Protein AF-A0AAD8VPV6-F1 (afdb_monomer_lite)

Foldseek 3Di:
DVVVVVVVVPVVVVVVVPPDPPPPDQDWAAQQVLLVVVDPDPVSSVVSLVLCVVLVHDNDRPDTDGSVVSVVSVVVVVVVVVVVVVVVVVVVVVVVVVVVVVVVVVVVPDDPDVVVVVVVVVVVVVVVVVVVVVVVVVVVVPPDDPDDD

Organism: Lolium multiflorum (NCBI:txid4521)

pLDDT: mean 73.71, std 13.38, range [44.44, 92.0]

Structure (mmCIF, N/CA/C/O backbone):
data_AF-A0AAD8VPV6-F1
#
_entry.id   AF-A0AAD8VPV6-F1
#
loop_
_atom_site.group_PDB
_atom_site.id
_atom_site.type_symbol
_atom_site.label_atom_id
_atom_site.label_alt_id
_atom_site.label_comp_id
_atom_site.label_asym_id
_atom_site.label_entity_id
_atom_site.label_seq_id
_atom_site.pdbx_PDB_ins_code
_atom_site.Cartn_x
_atom_site.Cartn_y
_atom_site.Cartn_z
_atom_site.occupancy
_atom_site.B_iso_or_equiv
_atom_site.auth_seq_id
_atom_site.auth_comp_id
_atom_site.auth_asym_id
_atom_site.auth_atom_id
_atom_site.pdbx_PDB_model_num
ATOM 1 N N . MET A 1 1 ? 2.611 -22.838 16.190 1.00 48.53 1 MET A N 1
ATOM 2 C CA . MET A 1 1 ? 3.593 -21.845 16.6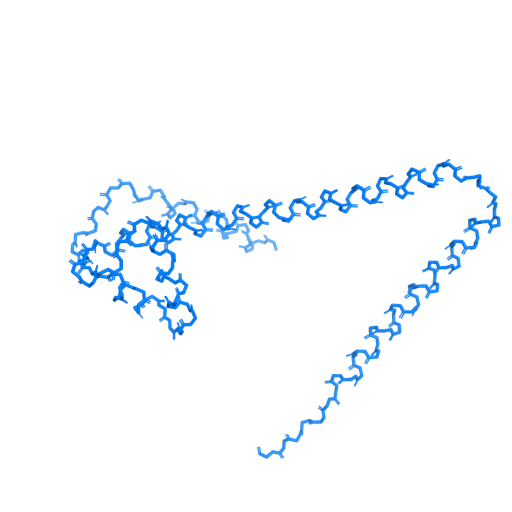92 1.00 48.53 1 MET A CA 1
ATOM 3 C C . MET A 1 1 ? 5.044 -22.096 16.260 1.00 48.53 1 MET A C 1
ATOM 5 O O . MET A 1 1 ? 5.828 -21.165 16.320 1.00 48.53 1 MET A O 1
ATOM 9 N N . LYS A 1 2 ? 5.424 -23.288 15.767 1.00 51.31 2 LYS A N 1
ATOM 10 C CA . LYS A 1 2 ? 6.791 -23.556 15.267 1.00 51.31 2 LYS A CA 1
ATOM 11 C C . LYS A 1 2 ? 7.099 -22.917 13.900 1.00 51.31 2 LYS A C 1
ATOM 13 O O . LYS A 1 2 ? 8.203 -22.444 13.696 1.00 51.31 2 LYS A O 1
ATOM 18 N N . ILE A 1 3 ? 6.110 -22.829 13.006 1.00 63.03 3 ILE A N 1
ATOM 19 C CA . ILE A 1 3 ? 6.278 -22.250 11.655 1.00 63.03 3 ILE A CA 1
ATOM 20 C C . ILE A 1 3 ? 6.520 -20.731 11.708 1.00 63.03 3 ILE A C 1
ATOM 22 O O . ILE A 1 3 ? 7.324 -20.214 10.944 1.00 63.03 3 ILE A O 1
ATOM 26 N N . ILE A 1 4 ? 5.888 -20.031 12.657 1.00 73.44 4 ILE A N 1
ATOM 27 C CA . ILE A 1 4 ? 6.056 -18.579 12.853 1.00 73.44 4 ILE A CA 1
ATOM 28 C C . ILE A 1 4 ? 7.470 -18.264 13.361 1.00 73.44 4 ILE A C 1
ATOM 30 O O . ILE A 1 4 ? 8.111 -17.344 12.867 1.00 73.44 4 ILE A O 1
ATOM 34 N N . LEU A 1 5 ? 7.984 -19.075 14.294 1.00 68.12 5 LEU A N 1
ATOM 35 C CA . LEU A 1 5 ? 9.360 -18.959 14.782 1.00 68.12 5 LEU A CA 1
ATOM 36 C C . LEU A 1 5 ? 10.382 -19.234 13.679 1.00 68.12 5 LEU A C 1
ATOM 38 O O . LEU A 1 5 ? 11.376 -18.527 13.604 1.00 68.12 5 LEU A O 1
ATOM 42 N N . ILE A 1 6 ? 10.121 -20.210 12.802 1.00 66.62 6 ILE A N 1
ATOM 43 C CA . ILE A 1 6 ? 10.991 -20.489 11.655 1.00 66.62 6 ILE A CA 1
ATOM 44 C C . ILE A 1 6 ? 10.987 -19.294 10.697 1.00 66.62 6 ILE A C 1
ATOM 46 O O . ILE A 1 6 ? 12.064 -18.814 10.373 1.00 66.62 6 ILE A O 1
ATOM 50 N N . LEU A 1 7 ? 9.819 -18.750 10.323 1.00 61.84 7 LEU A N 1
ATOM 51 C CA . LEU A 1 7 ? 9.730 -17.577 9.436 1.00 61.84 7 LEU A CA 1
ATOM 52 C C . LEU A 1 7 ? 10.507 -16.365 9.977 1.00 61.84 7 LEU A C 1
ATOM 54 O O . LEU A 1 7 ? 11.230 -15.718 9.225 1.00 61.84 7 LEU A O 1
ATOM 58 N N . LEU A 1 8 ? 10.389 -16.090 11.280 1.00 68.06 8 LEU A N 1
ATOM 59 C CA . LEU A 1 8 ? 11.098 -14.991 11.945 1.00 68.06 8 LEU A CA 1
ATOM 60 C C . LEU A 1 8 ? 12.611 -15.229 12.057 1.00 68.06 8 LEU A C 1
ATOM 62 O O . LEU A 1 8 ? 13.364 -14.264 12.135 1.00 68.06 8 LEU A O 1
ATOM 66 N N . LEU A 1 9 ? 13.064 -16.487 12.047 1.00 61.69 9 LEU A N 1
ATOM 67 C CA . LEU A 1 9 ? 14.484 -16.834 12.144 1.00 61.69 9 LEU A CA 1
ATOM 68 C C . LEU A 1 9 ? 15.214 -16.748 10.793 1.00 61.69 9 LEU A C 1
ATOM 70 O O . LEU A 1 9 ? 16.407 -16.460 10.773 1.00 61.69 9 LEU A O 1
ATOM 74 N N . VAL A 1 10 ? 14.525 -16.995 9.667 1.00 58.06 10 VAL A N 1
ATOM 75 C CA . VAL A 1 10 ? 15.145 -16.958 8.322 1.00 58.06 10 VAL A CA 1
ATOM 76 C C . VAL A 1 10 ? 15.076 -15.587 7.647 1.00 58.06 10 VAL A C 1
ATOM 78 O O . VAL A 1 10 ? 15.884 -15.320 6.762 1.00 58.06 10 VAL A O 1
ATOM 81 N N . LEU A 1 11 ? 14.153 -14.708 8.054 1.00 54.50 11 LEU A N 1
ATOM 82 C CA . LEU A 1 11 ? 13.997 -13.370 7.462 1.00 54.50 11 LEU A CA 1
ATOM 83 C C . LEU A 1 11 ? 15.212 -12.436 7.679 1.00 54.50 11 LEU A C 1
ATOM 85 O O . LEU A 1 11 ? 15.648 -11.809 6.718 1.00 54.50 11 LEU A O 1
ATOM 89 N N . PRO A 1 12 ? 15.803 -12.340 8.888 1.00 54.94 12 PRO A N 1
ATOM 90 C CA . PRO A 1 12 ? 16.919 -11.428 9.151 1.00 54.94 12 PRO A CA 1
ATOM 91 C C . PRO A 1 12 ? 18.224 -11.728 8.384 1.00 54.94 12 PRO A C 1
ATOM 93 O O . PRO A 1 12 ? 18.836 -10.777 7.893 1.00 54.94 12 PRO A O 1
ATOM 96 N N . PRO A 1 13 ? 18.685 -12.991 8.228 1.00 52.94 13 PRO A N 1
ATOM 97 C CA . PRO A 1 13 ? 19.918 -13.270 7.487 1.00 52.94 13 PRO A CA 1
ATOM 98 C C . PRO A 1 13 ? 19.802 -13.025 5.973 1.00 52.94 13 PRO A C 1
ATOM 100 O O . PRO A 1 13 ? 20.826 -12.816 5.328 1.00 52.94 13 PRO A O 1
ATOM 103 N N . LEU A 1 14 ? 18.590 -12.963 5.404 1.00 51.41 14 LEU A N 1
ATOM 104 C CA . LEU A 1 14 ? 18.377 -12.497 4.025 1.00 51.41 14 LEU A CA 1
ATOM 105 C C . LEU A 1 14 ? 18.613 -10.982 3.874 1.00 51.41 14 LEU A C 1
ATOM 107 O O . LEU A 1 14 ? 18.995 -10.529 2.798 1.00 51.41 14 LEU A O 1
ATOM 111 N N . CYS A 1 15 ? 18.447 -10.199 4.943 1.00 47.69 15 CYS A N 1
ATOM 112 C CA . CYS A 1 15 ? 18.585 -8.739 4.907 1.00 47.69 15 CYS A CA 1
ATOM 113 C C . CYS A 1 15 ? 20.036 -8.243 5.054 1.00 47.69 15 CYS A C 1
ATOM 115 O O . CYS A 1 15 ? 20.333 -7.111 4.683 1.00 47.69 15 CYS A O 1
ATOM 117 N N . MET A 1 16 ? 20.959 -9.067 5.564 1.00 44.44 16 MET A N 1
ATOM 118 C CA . MET A 1 16 ? 22.333 -8.634 5.885 1.00 44.44 16 MET A CA 1
ATOM 119 C C . MET A 1 16 ? 23.344 -8.794 4.734 1.00 44.44 16 MET A C 1
ATOM 121 O O . MET A 1 16 ? 24.493 -8.385 4.874 1.00 44.44 16 MET A O 1
ATOM 125 N N . ALA A 1 17 ? 22.936 -9.333 3.579 1.00 45.09 17 ALA A N 1
ATOM 126 C CA . ALA A 1 17 ? 23.773 -9.426 2.372 1.00 45.09 17 ALA A CA 1
ATOM 127 C C . ALA A 1 17 ? 23.575 -8.249 1.388 1.00 45.09 17 ALA A C 1
ATOM 129 O O . ALA A 1 17 ? 24.080 -8.277 0.267 1.00 45.09 17 ALA A O 1
ATOM 130 N N . ALA A 1 18 ? 22.825 -7.217 1.786 1.00 48.50 18 ALA A N 1
ATOM 131 C CA . ALA A 1 18 ? 22.385 -6.131 0.909 1.00 48.50 18 ALA A CA 1
ATOM 132 C C . ALA A 1 18 ? 23.260 -4.866 0.969 1.00 48.50 18 ALA A C 1
ATOM 134 O O . ALA A 1 18 ? 22.847 -3.824 0.471 1.00 48.50 18 ALA A O 1
ATOM 135 N N . THR A 1 19 ? 24.450 -4.908 1.574 1.00 47.88 19 THR A N 1
ATOM 136 C CA . THR A 1 19 ? 25.259 -3.687 1.724 1.00 47.88 19 THR A CA 1
ATOM 137 C C . THR A 1 19 ? 26.230 -3.412 0.584 1.00 47.88 19 THR A C 1
ATOM 139 O O . THR A 1 19 ? 26.712 -2.291 0.531 1.00 47.88 19 THR A O 1
ATOM 142 N N . HIS A 1 20 ? 26.502 -4.329 -0.358 1.00 47.72 20 HIS A N 1
ATOM 143 C CA . HIS A 1 20 ? 27.430 -4.005 -1.462 1.00 47.72 20 HIS A CA 1
ATOM 144 C C . HIS A 1 20 ? 27.342 -4.850 -2.749 1.00 47.72 20 HIS A C 1
ATOM 146 O O . HIS A 1 20 ? 28.253 -4.783 -3.576 1.00 47.72 20 HIS A O 1
ATOM 152 N N . LEU A 1 21 ? 26.264 -5.606 -2.995 1.00 46.28 21 LEU A N 1
ATOM 153 C CA . LEU A 1 21 ? 26.030 -6.128 -4.347 1.00 46.28 21 LEU A CA 1
ATOM 154 C C . LEU A 1 21 ? 25.365 -5.042 -5.197 1.00 46.28 21 LEU A C 1
ATOM 156 O O . LEU A 1 21 ? 24.146 -5.007 -5.346 1.00 46.28 21 LEU A O 1
ATOM 160 N N . GLN A 1 22 ? 26.186 -4.182 -5.808 1.00 48.34 22 GLN A N 1
ATOM 161 C CA . GLN A 1 22 ? 25.813 -3.595 -7.094 1.00 48.34 22 GLN A CA 1
ATOM 162 C C . GLN A 1 22 ? 25.528 -4.775 -8.024 1.00 48.34 22 GLN A C 1
ATOM 164 O O . GLN A 1 22 ? 26.445 -5.452 -8.493 1.00 48.34 22 GLN A O 1
ATOM 169 N N . CYS A 1 23 ? 24.249 -5.102 -8.196 1.00 57.84 23 CYS A N 1
ATOM 170 C CA . CYS A 1 23 ? 23.826 -6.160 -9.093 1.00 57.84 23 CYS A CA 1
ATOM 171 C C . CYS A 1 23 ? 24.255 -5.737 -10.502 1.00 57.84 23 CYS A C 1
ATOM 173 O O . CYS A 1 23 ? 23.670 -4.851 -11.122 1.00 57.84 23 CYS A O 1
ATOM 175 N N . ARG A 1 24 ? 25.361 -6.306 -10.984 1.00 60.78 24 ARG A N 1
ATOM 176 C CA . ARG A 1 24 ? 25.938 -5.942 -12.276 1.00 60.78 24 ARG A CA 1
ATOM 177 C C . ARG A 1 24 ? 24.942 -6.345 -13.365 1.00 60.78 24 ARG A C 1
ATOM 179 O O . ARG A 1 24 ? 24.635 -7.525 -13.497 1.00 60.78 24 ARG A O 1
ATOM 186 N N . GLY A 1 25 ? 24.433 -5.369 -14.117 1.00 71.06 25 GLY A N 1
ATOM 187 C CA . GLY A 1 25 ? 23.436 -5.596 -15.169 1.00 71.06 25 GLY A CA 1
ATOM 188 C C . GLY A 1 25 ? 21.983 -5.314 -14.774 1.00 71.06 25 GLY A C 1
ATOM 189 O O . GLY A 1 25 ? 21.080 -5.780 -15.466 1.00 71.06 25 GLY A O 1
ATOM 190 N N . VAL A 1 26 ? 21.730 -4.563 -13.696 1.00 77.62 26 VAL A N 1
ATOM 191 C CA . VAL A 1 26 ? 20.373 -4.073 -13.407 1.00 77.62 26 VAL A CA 1
ATOM 192 C C . VAL A 1 26 ? 19.907 -3.144 -14.536 1.00 77.62 26 VAL A C 1
ATOM 194 O O . VAL A 1 26 ? 20.606 -2.186 -14.880 1.00 77.62 26 VAL A O 1
ATOM 197 N N . PRO A 1 27 ? 18.737 -3.414 -15.140 1.00 85.81 27 PRO A N 1
ATOM 198 C CA . PRO A 1 27 ? 18.216 -2.572 -16.200 1.00 85.81 27 PRO A CA 1
ATOM 199 C C . PRO A 1 27 ? 17.800 -1.209 -15.642 1.00 85.81 27 PRO A C 1
ATOM 201 O O . PRO A 1 27 ? 17.186 -1.115 -14.576 1.00 85.81 27 PRO A O 1
ATOM 204 N N . HIS A 1 28 ? 18.109 -0.163 -16.406 1.00 89.44 28 HIS A N 1
ATOM 205 C CA . HIS A 1 28 ? 17.522 1.154 -16.207 1.00 89.44 28 HIS A CA 1
ATOM 206 C C . HIS A 1 28 ? 16.141 1.143 -16.849 1.00 89.44 28 HIS A C 1
ATOM 208 O O . HIS A 1 28 ? 15.998 0.861 -18.042 1.00 89.44 28 HIS A O 1
ATOM 214 N N . ILE A 1 29 ? 15.119 1.396 -16.046 1.00 91.44 29 ILE A N 1
ATOM 215 C CA . ILE A 1 29 ? 13.725 1.354 -16.479 1.00 91.44 29 ILE A CA 1
ATOM 216 C C . ILE A 1 29 ? 13.024 2.617 -16.007 1.00 91.44 29 ILE A C 1
ATOM 218 O O . ILE A 1 29 ? 13.413 3.216 -15.013 1.00 91.44 29 ILE A O 1
ATOM 222 N N . ASN A 1 30 ? 11.988 3.034 -16.728 1.00 92.00 30 ASN A N 1
ATOM 223 C CA . ASN A 1 30 ? 11.136 4.113 -16.250 1.00 92.00 30 ASN A CA 1
ATOM 224 C C . ASN A 1 30 ? 10.104 3.590 -15.243 1.00 92.00 30 ASN A C 1
ATOM 226 O O . ASN A 1 30 ? 9.759 2.401 -15.208 1.00 92.00 30 ASN A O 1
ATOM 230 N N . THR A 1 31 ? 9.555 4.523 -14.475 1.00 89.81 31 THR A N 1
ATOM 231 C CA . THR A 1 31 ? 8.569 4.280 -13.419 1.00 89.81 31 THR A CA 1
ATOM 232 C C . THR A 1 31 ? 7.337 3.530 -13.935 1.00 89.81 31 THR A C 1
ATOM 234 O O . THR A 1 31 ? 6.828 2.619 -13.282 1.00 89.81 31 THR A O 1
ATOM 237 N N . MET A 1 32 ? 6.870 3.856 -15.145 1.00 90.12 32 MET A N 1
ATOM 238 C CA . MET A 1 32 ? 5.700 3.209 -15.746 1.00 90.12 32 MET A CA 1
ATOM 239 C C . MET A 1 32 ? 5.946 1.727 -16.043 1.00 90.12 32 MET A C 1
ATOM 241 O O . MET A 1 32 ? 5.072 0.900 -15.780 1.00 90.12 32 MET A O 1
ATOM 245 N N . ASN A 1 33 ? 7.120 1.386 -16.571 1.00 89.75 33 ASN A N 1
ATOM 246 C CA . ASN A 1 33 ? 7.508 0.014 -16.881 1.00 89.75 33 ASN A CA 1
ATOM 247 C C . ASN A 1 33 ? 7.778 -0.785 -15.606 1.00 89.75 33 ASN A C 1
ATOM 249 O O . ASN A 1 33 ? 7.341 -1.931 -15.518 1.00 89.75 33 ASN A O 1
ATOM 253 N N . ALA A 1 34 ? 8.415 -0.171 -14.605 1.00 88.62 34 ALA A N 1
ATOM 254 C CA . ALA A 1 34 ? 8.611 -0.778 -13.291 1.00 88.62 34 ALA A CA 1
ATOM 255 C C . ALA A 1 34 ? 7.264 -1.165 -12.658 1.00 88.62 34 ALA A C 1
ATOM 257 O O . ALA A 1 34 ? 7.034 -2.334 -12.345 1.00 88.62 34 ALA A O 1
ATOM 258 N N . CYS A 1 35 ? 6.328 -0.214 -12.570 1.00 89.19 35 CYS A N 1
ATOM 259 C CA . CYS A 1 35 ? 5.002 -0.466 -12.010 1.00 89.19 35 CYS A CA 1
ATOM 260 C C . CYS A 1 35 ? 4.185 -1.453 -12.849 1.00 89.19 35 CYS A C 1
ATOM 262 O O . CYS A 1 35 ? 3.500 -2.306 -12.296 1.00 89.19 35 CYS A O 1
ATOM 264 N N . ARG A 1 36 ? 4.261 -1.398 -14.184 1.00 90.81 36 ARG A N 1
ATOM 265 C CA . ARG A 1 36 ? 3.551 -2.357 -15.045 1.00 90.81 36 ARG A CA 1
ATOM 266 C C . ARG A 1 36 ? 4.104 -3.777 -14.905 1.00 90.81 36 ARG A C 1
ATOM 268 O O . ARG A 1 36 ? 3.330 -4.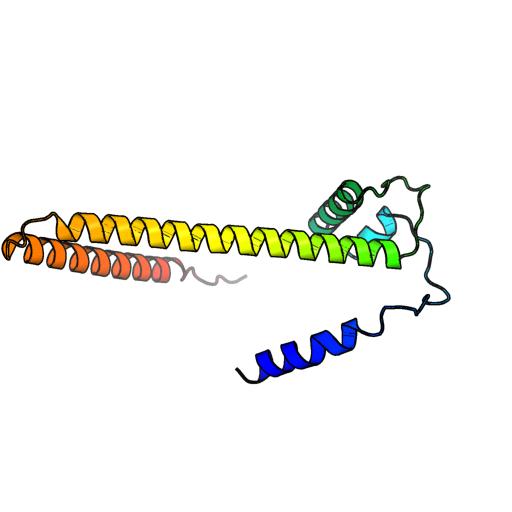724 -14.963 1.00 90.81 36 ARG A O 1
ATOM 275 N N . SER A 1 37 ? 5.415 -3.929 -14.723 1.00 87.06 37 SER A N 1
ATOM 276 C CA . SER A 1 37 ? 6.042 -5.238 -14.521 1.00 87.06 37 SER A CA 1
ATOM 277 C C . SER A 1 37 ? 5.763 -5.809 -13.131 1.00 87.06 37 SER A C 1
ATOM 279 O O . SER A 1 37 ? 5.678 -7.026 -12.987 1.00 87.06 37 SER A O 1
ATOM 281 N N . ALA A 1 38 ? 5.651 -4.955 -12.111 1.00 83.50 38 ALA A N 1
ATOM 282 C CA . ALA A 1 38 ? 5.412 -5.378 -10.734 1.00 83.50 38 ALA A CA 1
ATOM 283 C C . ALA A 1 38 ? 3.923 -5.621 -10.431 1.00 83.50 38 ALA A C 1
ATOM 285 O O . ALA A 1 38 ? 3.586 -6.444 -9.580 1.00 83.50 38 ALA A O 1
ATOM 286 N N . CYS A 1 39 ? 3.021 -4.908 -11.107 1.00 88.44 39 CYS A N 1
ATOM 287 C CA . CYS A 1 39 ? 1.600 -4.901 -10.785 1.00 88.44 39 CYS A CA 1
ATOM 288 C C . CYS A 1 39 ? 0.770 -5.613 -11.859 1.00 88.44 39 CYS A C 1
ATOM 290 O O . CYS A 1 39 ? 0.695 -5.171 -13.001 1.00 88.44 39 CYS A O 1
ATOM 292 N N . GLY A 1 40 ? 0.065 -6.677 -11.467 1.00 83.19 40 GLY A N 1
ATOM 293 C CA . GLY A 1 40 ? -0.848 -7.406 -12.359 1.00 83.19 40 GLY A CA 1
ATOM 294 C C . GLY A 1 40 ? -2.251 -6.798 -12.482 1.00 83.19 40 GLY A C 1
ATOM 295 O O . GLY A 1 40 ? -3.036 -7.231 -13.320 1.00 83.19 40 GLY A O 1
ATOM 296 N N . THR A 1 41 ? -2.598 -5.811 -11.651 1.00 88.88 41 THR A N 1
ATOM 297 C CA . THR A 1 41 ? -3.930 -5.189 -11.632 1.00 88.88 41 THR A CA 1
ATOM 298 C C . THR A 1 41 ? -3.833 -3.677 -11.786 1.00 88.88 41 THR A C 1
ATOM 300 O O . THR A 1 41 ? -2.866 -3.055 -11.344 1.00 88.88 41 THR A O 1
ATOM 303 N N . LYS A 1 42 ? -4.868 -3.064 -12.379 1.00 89.38 42 LYS A N 1
ATOM 304 C CA . LYS A 1 42 ? -4.937 -1.605 -12.551 1.00 89.38 42 LYS A CA 1
ATOM 305 C C . LYS A 1 42 ? -4.845 -0.862 -11.216 1.00 89.38 42 LYS A C 1
ATOM 307 O O . LYS A 1 42 ? -4.142 0.134 -11.124 1.00 89.38 42 LYS A O 1
ATOM 312 N N . PHE A 1 43 ? -5.511 -1.379 -10.185 1.00 89.50 43 PHE A N 1
ATOM 313 C CA . PHE A 1 43 ? -5.470 -0.788 -8.850 1.00 89.50 43 PHE A CA 1
ATOM 314 C C . PHE A 1 43 ? -4.044 -0.747 -8.282 1.00 89.50 43 PHE A C 1
ATOM 316 O O . PHE A 1 43 ? -3.587 0.307 -7.852 1.00 89.50 43 PHE A O 1
ATOM 323 N N . MET A 1 44 ? -3.316 -1.868 -8.339 1.00 86.06 44 MET A N 1
ATOM 324 C CA . MET A 1 44 ? -1.938 -1.926 -7.842 1.00 86.06 44 MET A CA 1
ATOM 325 C C . MET A 1 44 ? -0.992 -1.069 -8.684 1.00 86.06 44 MET A C 1
ATOM 327 O O . MET A 1 44 ? -0.073 -0.467 -8.142 1.00 86.06 44 MET A O 1
ATOM 331 N N . TYR A 1 45 ? -1.240 -0.965 -9.992 1.00 90.56 45 TYR A N 1
ATOM 332 C CA . TYR A 1 45 ? -0.485 -0.074 -10.867 1.00 90.56 45 TYR A CA 1
ATOM 333 C C . TYR A 1 45 ? -0.659 1.398 -10.470 1.00 90.56 45 TYR A C 1
ATOM 335 O O . TYR A 1 45 ? 0.332 2.101 -10.290 1.00 90.56 45 TYR A O 1
ATOM 343 N N . ASP A 1 46 ? -1.902 1.855 -10.290 1.00 91.69 46 ASP A N 1
ATOM 344 C CA . ASP A 1 46 ? -2.189 3.239 -9.899 1.00 91.69 46 ASP A CA 1
ATOM 345 C C . ASP A 1 46 ? -1.611 3.540 -8.501 1.00 91.69 46 ASP A C 1
ATOM 347 O O . ASP A 1 46 ? -1.023 4.603 -8.282 1.00 91.69 46 ASP A O 1
ATOM 351 N N . LEU A 1 47 ? -1.694 2.573 -7.576 1.00 88.50 47 LEU A N 1
ATOM 352 C CA . LEU A 1 47 ? -1.061 2.658 -6.260 1.00 88.50 47 LEU A CA 1
ATOM 353 C C . LEU A 1 47 ? 0.464 2.767 -6.373 1.00 88.50 47 LEU A C 1
ATOM 355 O O . LEU A 1 47 ? 1.050 3.627 -5.726 1.00 88.50 47 LEU A O 1
ATOM 359 N N . CYS A 1 48 ? 1.096 1.954 -7.223 1.00 89.62 48 CYS A N 1
ATOM 360 C CA . CYS A 1 48 ? 2.535 2.000 -7.471 1.00 89.62 48 CYS A CA 1
ATOM 361 C C . CYS A 1 48 ? 2.970 3.357 -8.034 1.00 89.62 48 CYS A C 1
ATOM 363 O O . CYS A 1 48 ? 3.924 3.947 -7.543 1.00 89.62 48 CYS A O 1
ATOM 365 N N . ILE A 1 49 ? 2.254 3.912 -9.013 1.00 91.12 49 ILE A N 1
ATOM 366 C CA . ILE A 1 49 ? 2.586 5.233 -9.568 1.00 91.12 49 ILE A CA 1
ATOM 367 C C . ILE A 1 49 ? 2.478 6.329 -8.502 1.00 91.12 49 ILE A C 1
ATOM 369 O O . ILE A 1 49 ? 3.341 7.206 -8.424 1.00 91.12 49 ILE A O 1
ATOM 373 N N . ASN A 1 50 ? 1.438 6.280 -7.669 1.00 90.19 50 ASN A N 1
ATOM 374 C CA . ASN A 1 50 ? 1.268 7.237 -6.580 1.00 90.19 50 ASN A CA 1
ATOM 375 C C . ASN A 1 50 ? 2.365 7.094 -5.526 1.00 90.19 50 ASN A C 1
ATOM 377 O O . ASN A 1 50 ? 2.948 8.098 -5.131 1.00 90.19 50 ASN A O 1
ATOM 381 N N . ALA A 1 51 ? 2.693 5.859 -5.152 1.00 85.88 51 ALA A N 1
ATOM 382 C CA . ALA A 1 51 ? 3.822 5.524 -4.301 1.00 85.88 51 ALA A CA 1
ATOM 383 C C . ALA A 1 51 ? 5.120 6.159 -4.824 1.00 85.88 51 ALA A C 1
ATOM 385 O O . ALA A 1 51 ? 5.743 6.964 -4.135 1.00 85.88 51 ALA A O 1
ATOM 386 N N . MET A 1 52 ? 5.488 5.908 -6.081 1.00 87.75 52 MET A N 1
ATOM 387 C CA . MET A 1 52 ? 6.721 6.455 -6.659 1.00 87.75 52 MET A CA 1
ATOM 388 C C . MET A 1 52 ? 6.743 7.991 -6.653 1.00 87.75 52 MET A C 1
ATOM 390 O O . MET A 1 52 ? 7.751 8.587 -6.273 1.00 87.75 52 MET A O 1
ATOM 394 N N . ARG A 1 53 ? 5.613 8.638 -6.969 1.00 89.19 53 ARG A N 1
ATOM 395 C CA . ARG A 1 53 ? 5.483 10.102 -6.913 1.00 89.19 53 ARG A CA 1
ATOM 396 C C . ARG A 1 53 ? 5.653 10.643 -5.490 1.00 89.19 53 ARG A C 1
ATOM 398 O O . ARG A 1 53 ? 6.382 11.611 -5.292 1.00 89.19 53 ARG A O 1
ATOM 405 N N . SER A 1 54 ? 5.013 10.023 -4.500 1.00 86.00 54 SER A N 1
ATOM 406 C CA . SER A 1 54 ? 5.157 10.393 -3.085 1.00 86.00 54 SER A CA 1
ATOM 407 C C . SER A 1 54 ? 6.582 10.194 -2.571 1.00 86.00 54 SER A C 1
ATOM 409 O O . SER A 1 54 ? 7.016 10.895 -1.664 1.00 86.00 54 SER A O 1
ATOM 411 N N . GLY A 1 55 ? 7.318 9.257 -3.167 1.00 83.06 55 GLY A N 1
ATOM 412 C CA . GLY A 1 55 ? 8.728 9.013 -2.896 1.00 83.06 55 GLY A CA 1
ATOM 413 C C . GLY A 1 55 ? 9.700 9.942 -3.628 1.00 83.06 55 GLY A C 1
ATOM 414 O O . GLY A 1 55 ? 10.905 9.745 -3.511 1.00 83.06 55 GLY A O 1
ATOM 415 N N . GLY A 1 56 ? 9.204 10.931 -4.379 1.00 84.75 56 GLY A N 1
ATOM 416 C CA . GLY A 1 56 ? 10.030 11.918 -5.076 1.00 84.75 56 GLY A CA 1
ATOM 417 C C . GLY A 1 56 ? 10.568 11.473 -6.437 1.00 84.75 56 GLY A C 1
ATOM 418 O O . GLY A 1 56 ? 11.390 12.184 -7.007 1.00 84.75 56 GLY A O 1
ATOM 419 N N . ILE A 1 57 ? 10.110 10.340 -6.978 1.00 85.56 57 ILE A N 1
ATOM 420 C CA . ILE A 1 57 ? 10.476 9.919 -8.333 1.00 85.56 57 ILE A CA 1
ATOM 421 C C . ILE A 1 57 ? 9.544 10.572 -9.354 1.00 85.56 57 ILE A C 1
ATOM 423 O O . ILE A 1 57 ? 8.316 10.492 -9.244 1.00 85.56 57 ILE A O 1
ATOM 427 N N . ASP A 1 58 ? 10.136 11.174 -10.387 1.00 84.44 58 ASP A N 1
ATOM 428 C CA . ASP A 1 58 ? 9.390 11.702 -11.524 1.00 84.44 58 ASP A CA 1
ATOM 429 C C . ASP A 1 58 ? 8.780 10.537 -12.338 1.00 84.44 58 ASP A C 1
ATOM 431 O O . ASP A 1 58 ? 9.501 9.654 -12.815 1.00 84.44 58 ASP A O 1
ATOM 435 N N . PRO A 1 59 ? 7.447 10.480 -12.518 1.00 80.38 59 PRO A N 1
ATOM 436 C CA . PRO A 1 59 ? 6.813 9.466 -13.355 1.00 80.38 59 PRO A CA 1
ATOM 437 C C . PRO A 1 59 ? 7.016 9.699 -14.863 1.00 80.38 59 PRO A C 1
ATOM 439 O O . PRO A 1 59 ? 6.479 8.930 -15.664 1.00 80.38 59 PRO A O 1
ATOM 442 N N . SER A 1 60 ? 7.746 10.743 -15.270 1.00 84.56 60 SER A N 1
ATOM 443 C CA . SER A 1 60 ? 8.041 11.029 -16.672 1.00 84.56 60 SER A CA 1
ATOM 444 C C . SER A 1 60 ? 8.739 9.855 -17.367 1.00 84.56 60 SER A C 1
ATOM 446 O O . SER A 1 60 ? 9.676 9.271 -16.827 1.00 84.56 60 SER A O 1
ATOM 448 N N . PRO A 1 61 ? 8.363 9.532 -18.617 1.00 80.50 61 PRO A N 1
ATOM 449 C CA . PRO A 1 61 ? 8.941 8.406 -19.354 1.00 80.50 61 PRO A CA 1
ATOM 450 C C . PRO A 1 61 ? 10.422 8.603 -19.717 1.00 80.50 61 PRO A C 1
ATOM 452 O O . PRO A 1 61 ? 11.087 7.632 -20.071 1.00 80.50 61 PRO A O 1
ATOM 455 N N . LEU A 1 62 ? 10.912 9.847 -19.644 1.00 85.94 62 LEU A N 1
ATOM 456 C CA . LEU A 1 62 ? 12.311 10.236 -19.855 1.00 85.94 62 LEU A CA 1
ATOM 457 C C . LEU A 1 62 ? 13.184 10.000 -18.618 1.00 85.94 62 LEU A C 1
ATOM 459 O O . LEU A 1 62 ? 14.405 9.954 -18.739 1.00 85.94 62 LEU A O 1
ATOM 463 N N . HIS A 1 63 ? 12.571 9.873 -17.441 1.00 85.44 63 HIS A N 1
ATOM 464 C CA . HIS A 1 63 ? 13.276 9.607 -16.203 1.00 85.44 63 HIS A CA 1
ATOM 465 C C . HIS A 1 63 ? 13.372 8.092 -16.008 1.00 85.44 63 HIS A C 1
ATOM 467 O O . HIS A 1 63 ? 12.365 7.380 -15.950 1.00 85.44 63 HIS A O 1
ATOM 473 N N . THR A 1 64 ? 14.603 7.596 -15.969 1.00 89.12 64 THR A N 1
ATOM 474 C CA . THR A 1 64 ? 14.905 6.179 -15.780 1.00 89.12 64 THR A CA 1
ATOM 475 C C . THR A 1 64 ? 15.868 6.028 -14.628 1.00 89.12 64 THR A C 1
ATOM 477 O O . THR A 1 64 ? 16.903 6.688 -14.615 1.00 89.12 64 THR A O 1
ATOM 480 N N . GLU A 1 65 ? 15.562 5.102 -13.736 1.00 86.25 65 GLU A N 1
ATOM 481 C CA . GLU A 1 65 ? 16.421 4.733 -12.617 1.00 86.25 65 GLU A CA 1
ATOM 482 C C . GLU A 1 65 ? 16.715 3.231 -12.681 1.00 86.25 65 GLU A C 1
ATOM 484 O O . GLU A 1 65 ? 16.059 2.470 -13.407 1.00 86.25 65 GLU A O 1
ATOM 489 N N . GLU A 1 66 ? 17.713 2.778 -11.927 1.00 87.88 66 GLU A N 1
ATOM 490 C CA . GLU A 1 66 ? 17.939 1.345 -11.755 1.00 87.88 66 GLU A CA 1
ATOM 491 C C . GLU A 1 66 ? 16.707 0.687 -11.115 1.00 87.88 66 GLU A C 1
ATOM 493 O O . GLU A 1 66 ? 16.128 1.205 -10.157 1.00 87.88 66 GLU A O 1
ATOM 498 N N . ALA A 1 67 ? 16.318 -0.500 -11.596 1.00 83.75 67 ALA A N 1
ATOM 499 C CA . ALA A 1 67 ? 15.180 -1.248 -11.043 1.00 83.75 67 ALA A CA 1
ATOM 500 C C . ALA A 1 67 ? 15.252 -1.436 -9.506 1.00 83.75 67 ALA A C 1
ATOM 502 O O . ALA A 1 67 ? 14.227 -1.503 -8.825 1.00 83.75 67 ALA A O 1
ATOM 503 N N . THR A 1 68 ? 16.465 -1.489 -8.955 1.00 80.81 68 THR A N 1
ATOM 504 C CA . THR A 1 68 ? 16.766 -1.563 -7.517 1.00 80.81 68 THR A CA 1
ATOM 505 C C . THR A 1 68 ? 16.300 -0.333 -6.738 1.00 80.81 68 THR A C 1
ATOM 507 O O . THR A 1 68 ? 15.792 -0.492 -5.630 1.00 80.81 68 THR A O 1
ATOM 510 N N . VAL A 1 69 ? 16.398 0.874 -7.306 1.00 85.31 69 VAL A N 1
ATOM 511 C CA . VAL A 1 69 ? 15.942 2.124 -6.670 1.00 85.31 69 VAL A CA 1
ATOM 512 C C . VAL A 1 69 ? 14.439 2.066 -6.410 1.00 85.31 69 VAL A C 1
ATOM 514 O O . VAL A 1 69 ? 13.986 2.329 -5.295 1.00 85.31 69 VAL A O 1
ATOM 517 N N . TYR A 1 70 ? 13.668 1.623 -7.405 1.00 83.31 70 TYR A N 1
ATOM 518 C CA . TYR A 1 70 ? 12.223 1.436 -7.268 1.00 83.31 70 TYR A CA 1
ATOM 519 C C . TYR A 1 70 ? 11.870 0.403 -6.188 1.00 83.31 70 TYR A C 1
ATOM 521 O O . TYR A 1 70 ? 10.933 0.611 -5.417 1.00 83.31 70 TYR A O 1
ATOM 529 N N . ALA A 1 71 ? 12.628 -0.694 -6.095 1.00 81.19 71 ALA A N 1
ATOM 530 C CA . ALA A 1 71 ? 12.410 -1.724 -5.080 1.00 81.19 71 ALA A CA 1
ATOM 531 C C . ALA A 1 71 ? 12.692 -1.212 -3.657 1.00 81.19 71 ALA A C 1
ATOM 533 O O . ALA A 1 71 ? 11.899 -1.459 -2.747 1.00 81.19 71 ALA A O 1
ATOM 534 N N . ILE A 1 72 ? 13.784 -0.463 -3.469 1.00 81.31 72 ILE A N 1
ATOM 535 C CA . ILE A 1 72 ? 14.129 0.161 -2.182 1.00 81.31 72 ILE A CA 1
ATOM 536 C C . ILE A 1 72 ? 13.041 1.153 -1.770 1.00 81.31 72 ILE A C 1
ATOM 538 O O . ILE A 1 72 ? 12.587 1.143 -0.626 1.00 81.31 72 ILE A O 1
ATOM 542 N N . LEU A 1 73 ? 12.577 1.979 -2.708 1.00 85.00 73 LEU A N 1
ATOM 543 C CA . LEU A 1 73 ? 11.539 2.961 -2.428 1.00 85.00 73 LEU A CA 1
ATOM 544 C C . LEU A 1 73 ? 10.217 2.294 -2.024 1.00 85.00 73 LEU A C 1
ATOM 546 O O . LEU A 1 73 ? 9.607 2.686 -1.028 1.00 85.00 73 LEU A O 1
ATOM 550 N N . ALA A 1 74 ? 9.806 1.247 -2.743 1.00 79.62 74 ALA A N 1
ATOM 551 C CA . ALA A 1 74 ? 8.615 0.473 -2.409 1.00 79.62 74 ALA A CA 1
ATOM 552 C C . ALA A 1 74 ? 8.721 -0.190 -1.022 1.00 79.62 74 ALA A C 1
ATOM 554 O O . ALA A 1 74 ? 7.754 -0.184 -0.256 1.00 79.62 74 ALA A O 1
ATOM 555 N N . ALA A 1 75 ? 9.897 -0.720 -0.667 1.00 79.00 75 ALA A N 1
ATOM 556 C CA . ALA A 1 75 ? 10.144 -1.291 0.655 1.00 79.00 75 ALA A CA 1
ATOM 557 C C . ALA A 1 75 ? 10.020 -0.234 1.764 1.00 79.00 75 ALA A C 1
ATOM 559 O O . ALA A 1 75 ? 9.326 -0.464 2.756 1.00 79.00 75 ALA A O 1
ATOM 560 N N . ASN A 1 76 ? 10.608 0.949 1.563 1.00 79.31 76 ASN A N 1
ATOM 561 C CA . ASN A 1 76 ? 10.513 2.055 2.515 1.00 79.31 76 ASN A CA 1
ATOM 562 C C . ASN A 1 76 ? 9.057 2.481 2.738 1.00 79.31 76 ASN A C 1
ATOM 564 O O . ASN A 1 76 ? 8.621 2.619 3.880 1.00 79.31 76 ASN A O 1
ATOM 568 N N . GLN A 1 77 ? 8.267 2.610 1.674 1.00 80.06 77 GLN A N 1
ATOM 569 C CA . GLN A 1 77 ? 6.856 2.979 1.807 1.00 80.06 77 GLN A CA 1
ATOM 570 C C . GLN A 1 77 ? 6.006 1.899 2.465 1.00 80.06 77 GLN A C 1
ATOM 572 O O . GLN A 1 77 ? 5.130 2.209 3.268 1.00 80.06 77 GLN A O 1
ATOM 577 N N . THR A 1 78 ? 6.300 0.631 2.184 1.00 80.50 78 THR A N 1
ATOM 578 C CA . THR A 1 78 ? 5.636 -0.484 2.865 1.00 80.50 78 THR A CA 1
ATOM 579 C C . THR A 1 78 ? 5.950 -0.461 4.360 1.00 80.50 78 THR A C 1
ATOM 581 O O . THR A 1 78 ? 5.058 -0.667 5.178 1.00 80.50 78 THR A O 1
ATOM 584 N N . SER A 1 79 ? 7.197 -0.156 4.734 1.00 75.25 79 SER A N 1
ATOM 585 C CA . SER A 1 79 ? 7.586 -0.041 6.141 1.00 75.25 79 SER A CA 1
ATOM 586 C C . SER A 1 79 ? 6.899 1.130 6.848 1.00 75.25 79 SER A C 1
ATOM 588 O O . SER A 1 79 ? 6.404 0.946 7.956 1.00 75.25 79 SER A O 1
ATOM 590 N N . ALA A 1 80 ? 6.782 2.289 6.192 1.00 76.50 80 ALA A N 1
ATOM 591 C CA . ALA A 1 80 ? 6.052 3.436 6.728 1.00 76.50 80 ALA A CA 1
ATOM 592 C C . ALA A 1 80 ? 4.569 3.095 6.943 1.00 76.50 80 ALA A C 1
ATOM 594 O O . ALA A 1 80 ? 4.060 3.234 8.048 1.00 76.50 80 ALA A O 1
ATOM 595 N N . SER A 1 81 ? 3.914 2.514 5.933 1.00 76.38 81 SER A N 1
ATOM 596 C CA . SER A 1 81 ? 2.510 2.101 6.038 1.00 76.38 81 SER A CA 1
ATOM 597 C C . SER A 1 81 ? 2.277 1.045 7.127 1.00 76.38 81 SER A C 1
ATOM 599 O O . SER A 1 81 ? 1.236 1.046 7.788 1.00 76.38 81 SER A O 1
ATOM 601 N N . TYR A 1 82 ? 3.242 0.149 7.345 1.00 73.38 82 TYR A N 1
ATOM 602 C CA . TYR A 1 82 ? 3.182 -0.819 8.435 1.00 73.38 82 TYR A CA 1
ATOM 603 C C . TYR A 1 82 ? 3.268 -0.143 9.810 1.00 73.38 82 TYR A C 1
ATOM 605 O O . TYR A 1 82 ? 2.495 -0.491 10.702 1.00 73.38 82 TYR A O 1
ATOM 613 N N . LEU A 1 83 ? 4.162 0.836 9.979 1.00 78.75 83 LEU A N 1
ATOM 614 C CA . LEU A 1 83 ? 4.265 1.613 11.217 1.00 78.75 83 LEU A CA 1
ATOM 615 C C . LEU A 1 83 ? 2.984 2.409 11.490 1.00 78.75 83 LEU A C 1
ATOM 617 O O . LEU A 1 83 ? 2.470 2.335 12.604 1.00 78.75 83 LEU A O 1
ATOM 621 N N . ASP A 1 84 ? 2.412 3.052 10.470 1.00 79.75 84 ASP A N 1
ATOM 622 C CA . ASP A 1 84 ? 1.132 3.764 10.585 1.00 79.75 84 ASP A CA 1
ATOM 623 C C . ASP A 1 84 ? 0.000 2.817 11.022 1.00 79.75 84 ASP A C 1
ATOM 625 O O . ASP A 1 84 ? -0.852 3.162 11.840 1.00 79.75 84 ASP A O 1
ATOM 629 N N . THR A 1 85 ? 0.006 1.581 10.513 1.00 78.62 85 THR A N 1
ATOM 630 C CA . THR A 1 85 ? -0.979 0.558 10.894 1.00 78.62 85 THR A CA 1
ATOM 631 C C . THR A 1 85 ? -0.806 0.120 12.348 1.00 78.62 85 THR A C 1
ATOM 633 O O . THR A 1 85 ? -1.796 -0.086 13.049 1.00 78.62 85 THR A O 1
ATOM 636 N N . LEU A 1 86 ? 0.437 -0.022 12.818 1.00 77.00 86 LEU A N 1
ATOM 637 C CA . LEU A 1 86 ? 0.711 -0.349 14.217 1.00 77.00 86 LEU A CA 1
ATOM 638 C C . LEU A 1 86 ? 0.271 0.772 15.159 1.00 77.00 86 LEU A C 1
ATOM 640 O O . LEU A 1 86 ? -0.291 0.485 16.214 1.00 77.00 86 LEU A O 1
ATOM 644 N N . GLU A 1 87 ? 0.497 2.030 14.783 1.00 82.12 87 GLU A N 1
ATOM 645 C CA . GLU A 1 87 ? 0.037 3.178 15.564 1.00 82.12 87 GLU A CA 1
ATOM 646 C C . GLU A 1 87 ? -1.492 3.226 15.628 1.00 82.12 87 GLU A C 1
ATOM 648 O O . GLU A 1 87 ? -2.057 3.354 16.715 1.00 82.12 87 GLU A O 1
ATOM 653 N N . ALA A 1 88 ? -2.167 3.038 14.491 1.00 80.31 88 ALA A N 1
ATOM 654 C CA . ALA A 1 88 ? -3.623 2.979 14.442 1.00 80.31 88 ALA A CA 1
ATOM 655 C C . ALA A 1 88 ? -4.178 1.848 15.324 1.00 80.31 88 ALA A C 1
ATOM 657 O O . ALA A 1 88 ? -5.091 2.080 16.115 1.00 80.31 88 ALA A O 1
ATOM 658 N N . ALA A 1 89 ? -3.588 0.652 15.258 1.00 74.62 89 ALA A N 1
ATOM 659 C CA . ALA A 1 89 ? -3.987 -0.474 16.100 1.00 74.62 89 ALA A CA 1
ATOM 660 C C . ALA A 1 89 ? -3.756 -0.189 17.596 1.00 74.62 89 ALA A C 1
ATOM 662 O O . ALA A 1 89 ? -4.629 -0.446 18.425 1.00 74.62 89 ALA A O 1
ATOM 663 N N . GLY A 1 90 ? -2.612 0.401 17.953 1.00 77.50 90 GLY A N 1
ATOM 664 C CA . GLY A 1 90 ? -2.327 0.805 19.331 1.00 77.50 90 GLY A CA 1
ATOM 665 C C . GLY A 1 90 ? -3.293 1.879 19.843 1.00 77.50 90 GLY A C 1
ATOM 666 O O . GLY A 1 90 ? -3.707 1.841 21.003 1.00 77.50 90 GLY A O 1
ATOM 667 N N . ALA A 1 91 ? -3.709 2.809 18.982 1.00 73.06 91 ALA A N 1
ATOM 668 C CA . ALA A 1 91 ? -4.709 3.818 19.313 1.00 73.06 91 ALA A CA 1
ATOM 669 C C . ALA A 1 91 ? -6.094 3.196 19.568 1.00 73.06 91 ALA A C 1
ATOM 671 O O . ALA A 1 91 ? -6.789 3.612 20.497 1.00 73.06 91 ALA A O 1
ATOM 672 N N . GLU A 1 92 ? -6.482 2.171 18.804 1.00 74.62 92 GLU A N 1
ATOM 673 C CA . GLU A 1 92 ? -7.716 1.412 19.044 1.00 74.62 92 GLU A CA 1
ATOM 674 C C . GLU A 1 92 ? -7.683 0.683 20.396 1.00 74.62 92 GLU A C 1
ATOM 676 O O . GLU A 1 92 ? -8.662 0.716 21.149 1.00 74.62 92 GLU A O 1
ATOM 681 N N . GLU A 1 93 ? -6.550 0.069 20.748 1.00 69.19 93 GLU A N 1
ATOM 682 C CA . GLU A 1 93 ? -6.360 -0.604 22.038 1.00 69.19 93 GLU A CA 1
ATOM 683 C C . GLU A 1 93 ? -6.371 0.384 23.214 1.00 69.19 93 GLU A C 1
ATOM 685 O O . GLU A 1 93 ? -7.017 0.132 24.237 1.00 69.19 93 GLU A O 1
ATOM 690 N N . ALA A 1 94 ? -5.716 1.538 23.064 1.00 67.00 94 ALA A N 1
ATOM 691 C CA . ALA A 1 94 ? -5.712 2.600 24.066 1.00 67.00 94 ALA A CA 1
ATOM 692 C C . ALA A 1 94 ? -7.113 3.202 24.268 1.00 67.00 94 ALA A C 1
ATOM 694 O O . ALA A 1 94 ? -7.544 3.396 25.406 1.00 67.00 94 ALA A O 1
ATOM 695 N N . ALA A 1 95 ? -7.862 3.430 23.185 1.00 67.06 95 ALA A N 1
ATOM 696 C CA . ALA A 1 95 ? -9.250 3.876 23.259 1.00 67.06 95 ALA A CA 1
ATOM 697 C C . ALA A 1 95 ? -10.139 2.828 23.950 1.00 67.06 95 ALA A C 1
ATOM 699 O O . ALA A 1 95 ? -10.957 3.168 24.808 1.00 67.06 95 ALA A O 1
ATOM 700 N N . ALA A 1 96 ? -9.946 1.539 23.653 1.00 68.62 96 ALA A N 1
ATOM 701 C CA . ALA A 1 96 ? -10.663 0.460 24.326 1.00 68.62 96 ALA A CA 1
ATOM 702 C C . ALA A 1 96 ? -10.357 0.415 25.836 1.00 68.62 96 ALA A C 1
ATOM 704 O O . ALA A 1 96 ? -11.280 0.278 26.643 1.00 68.62 96 ALA A O 1
ATOM 705 N N . LEU A 1 97 ? -9.097 0.594 26.241 1.00 70.50 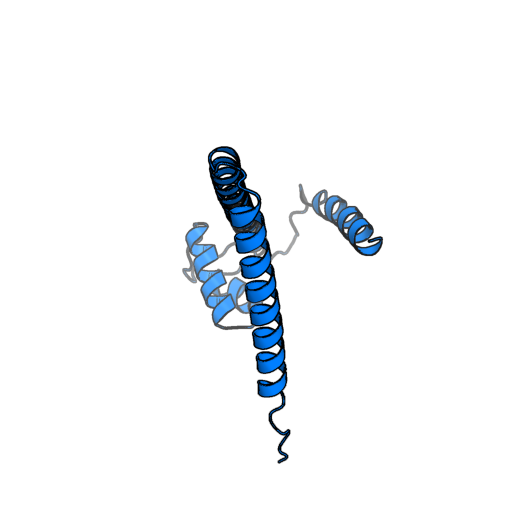97 LEU A N 1
ATOM 706 C CA . LEU A 1 97 ? -8.699 0.668 27.652 1.00 70.50 97 LEU A CA 1
ATOM 707 C C . LEU A 1 97 ? -9.287 1.893 28.359 1.00 70.50 97 LEU A C 1
ATOM 709 O O . LEU A 1 97 ? -9.808 1.749 29.463 1.00 70.50 97 LEU A O 1
ATOM 713 N N . ALA A 1 98 ? -9.296 3.059 27.711 1.00 67.56 98 ALA A N 1
ATOM 714 C CA . ALA A 1 98 ? -9.914 4.266 28.256 1.00 67.56 98 ALA A CA 1
ATOM 715 C C . ALA A 1 98 ? -11.420 4.067 28.510 1.00 67.56 98 ALA A C 1
ATOM 717 O O . ALA A 1 98 ? -11.912 4.380 29.594 1.00 67.56 98 ALA A O 1
ATOM 718 N N . THR A 1 99 ? -12.148 3.439 27.575 1.00 68.81 99 THR A N 1
ATOM 719 C CA . THR A 1 99 ? -13.574 3.114 27.792 1.00 68.81 99 THR A CA 1
ATOM 720 C C . THR A 1 99 ? -13.787 2.094 28.916 1.00 68.81 99 THR A C 1
ATOM 722 O O . THR A 1 99 ? -14.780 2.165 29.645 1.00 68.81 99 THR A O 1
ATOM 725 N N . ALA A 1 100 ? -12.858 1.150 29.096 1.00 67.62 100 ALA A N 1
ATOM 726 C CA . ALA A 1 100 ? -12.911 0.181 30.185 1.00 67.62 100 ALA A CA 1
ATOM 727 C C . ALA A 1 100 ? -12.617 0.832 31.546 1.00 67.62 100 ALA A C 1
ATOM 729 O O . ALA A 1 100 ? -13.262 0.493 32.542 1.00 67.62 100 ALA A O 1
ATOM 730 N N . GLU A 1 101 ? -11.681 1.780 31.595 1.00 72.06 101 GLU A N 1
ATOM 731 C CA . GLU A 1 101 ? -11.362 2.549 32.795 1.00 72.06 101 GLU A CA 1
ATOM 732 C C . GLU A 1 101 ? -12.522 3.463 33.198 1.00 72.06 101 GLU A C 1
ATOM 734 O O . GLU A 1 101 ? -12.907 3.485 34.369 1.00 72.06 101 GLU A O 1
ATOM 739 N N . GLU A 1 102 ? -13.163 4.122 32.233 1.00 69.25 102 GLU A N 1
ATOM 740 C CA . GLU A 1 102 ? -14.353 4.938 32.471 1.00 69.25 102 GLU A CA 1
ATOM 741 C C . GLU A 1 102 ? -15.531 4.090 32.983 1.00 69.25 102 GLU A C 1
ATOM 743 O O . GLU A 1 102 ? -16.177 4.438 33.976 1.00 69.25 102 GLU A O 1
ATOM 748 N N . ALA A 1 103 ? -15.751 2.903 32.408 1.00 65.06 103 ALA A N 1
ATOM 749 C CA . ALA A 1 103 ? -16.747 1.957 32.910 1.00 65.06 103 ALA A CA 1
ATOM 750 C C . ALA A 1 103 ? -16.428 1.457 34.336 1.00 65.06 103 ALA A C 1
ATOM 752 O O . ALA A 1 103 ? -17.336 1.265 35.150 1.00 65.06 103 ALA A O 1
ATOM 753 N N . ASN A 1 104 ? -15.147 1.262 34.665 1.00 73.19 104 ASN A N 1
ATOM 754 C CA . ASN A 1 104 ? -14.702 0.873 36.006 1.00 73.19 104 ASN A CA 1
ATOM 755 C C . ASN A 1 104 ? -14.857 2.021 37.021 1.00 73.19 104 ASN A C 1
ATOM 757 O O . ASN A 1 104 ? -15.217 1.783 38.175 1.00 73.19 104 ASN A O 1
ATOM 761 N N . SER A 1 105 ? -14.627 3.262 36.589 1.00 73.62 105 SER A N 1
ATOM 762 C CA . SER A 1 105 ? -14.881 4.481 37.362 1.00 73.62 105 SER A CA 1
ATOM 763 C C . SER A 1 105 ? -16.367 4.607 37.718 1.00 73.62 105 SER A C 1
ATOM 765 O O . SER A 1 105 ? -16.713 4.721 38.897 1.00 73.62 105 SER A O 1
ATOM 767 N N . MET A 1 106 ? -17.261 4.447 36.733 1.00 66.38 106 MET A N 1
ATOM 768 C CA . MET A 1 1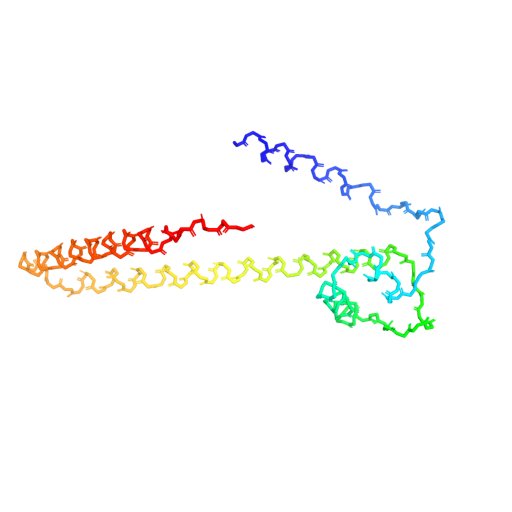06 ? -18.714 4.451 36.955 1.00 66.38 106 MET A CA 1
ATOM 769 C C . MET A 1 106 ? -19.176 3.310 37.877 1.00 66.38 106 MET A C 1
ATOM 771 O O . MET A 1 106 ? -20.092 3.482 38.678 1.00 66.38 106 MET A O 1
ATOM 775 N N . ALA A 1 107 ? -18.534 2.141 37.814 1.00 61.91 107 ALA A N 1
ATOM 776 C CA . ALA A 1 107 ? -18.863 1.014 38.688 1.00 61.91 107 ALA A CA 1
ATOM 777 C C . ALA A 1 107 ? -18.464 1.235 40.162 1.00 61.91 107 ALA A C 1
ATOM 779 O O . ALA A 1 107 ? -19.071 0.633 41.050 1.00 61.91 107 ALA A O 1
ATOM 780 N N . ARG A 1 108 ? -17.464 2.083 40.448 1.00 68.00 108 ARG A N 1
ATOM 781 C CA . ARG A 1 108 ? -17.065 2.415 41.829 1.00 68.00 108 ARG A CA 1
ATOM 782 C C . ARG A 1 108 ? -17.950 3.475 42.475 1.00 68.00 108 ARG A C 1
ATOM 784 O O . ARG A 1 108 ? -18.081 3.469 43.694 1.00 68.00 108 ARG A O 1
ATOM 791 N N . THR A 1 109 ? -18.526 4.380 41.688 1.00 69.31 109 THR A N 1
ATOM 792 C CA . THR A 1 109 ? -19.367 5.476 42.196 1.00 69.31 109 THR A CA 1
ATOM 793 C C . THR A 1 109 ? -20.827 5.077 42.389 1.00 69.31 109 THR A C 1
ATOM 795 O O . THR A 1 109 ? -21.549 5.748 43.125 1.00 69.31 109 THR A O 1
ATOM 798 N N . LEU A 1 110 ? -21.271 3.972 41.784 1.00 60.88 110 LEU A N 1
ATOM 799 C CA . LEU A 1 110 ? -22.610 3.445 42.018 1.00 60.88 110 LEU A CA 1
ATOM 800 C C . LEU A 1 110 ? -22.698 2.784 43.408 1.00 60.88 110 LEU A C 1
ATOM 802 O O . LEU A 1 110 ? -21.904 1.889 43.711 1.00 60.88 110 LEU A O 1
ATOM 806 N N . PRO A 1 111 ? -23.682 3.157 44.250 1.00 58.09 111 PRO A N 1
ATOM 807 C CA . PRO A 1 111 ? -23.970 2.411 45.461 1.00 58.09 111 PRO A CA 1
ATOM 808 C C . PRO A 1 111 ? -24.366 0.995 45.045 1.00 58.09 111 PRO A C 1
ATOM 810 O O . PRO A 1 111 ? -25.305 0.801 44.268 1.00 58.09 111 PRO A O 1
ATOM 813 N N . TRP A 1 112 ? -23.617 0.004 45.528 1.00 55.38 112 TRP A N 1
ATOM 814 C CA . TRP A 1 112 ? -23.861 -1.415 45.283 1.00 55.38 112 TRP A CA 1
ATOM 815 C C . TRP A 1 112 ? -25.125 -1.872 46.027 1.00 55.38 112 TRP A C 1
ATOM 817 O O . TRP A 1 112 ? -25.079 -2.722 46.911 1.00 55.38 112 TRP A O 1
ATOM 827 N N . ASP A 1 113 ? -26.284 -1.315 45.677 1.00 61.16 113 ASP A N 1
ATOM 828 C CA . ASP A 1 113 ? -27.556 -1.944 45.984 1.00 61.16 113 ASP A CA 1
ATOM 829 C C . ASP A 1 113 ? -27.605 -3.265 45.204 1.00 61.16 113 ASP A C 1
ATOM 831 O O . ASP A 1 113 ? -27.482 -3.315 43.972 1.00 61.16 113 ASP A O 1
ATOM 835 N N . SER A 1 114 ? -27.792 -4.359 45.942 1.00 64.75 114 SER A N 1
ATOM 836 C CA . SER A 1 114 ? -27.983 -5.710 45.415 1.00 64.75 114 SER A CA 1
ATOM 837 C C . SER A 1 114 ? -29.031 -5.790 44.288 1.00 64.75 114 SER A C 1
ATOM 839 O O . SER A 1 114 ? -28.958 -6.682 43.436 1.00 64.75 114 SER A O 1
ATOM 841 N N . SER A 1 115 ? -29.978 -4.852 44.248 1.00 71.31 115 SER A N 1
ATOM 842 C CA . SER A 1 115 ? -31.026 -4.701 43.238 1.00 71.31 115 SER A CA 1
ATOM 843 C C . SER A 1 115 ? -30.476 -4.178 41.910 1.00 71.31 115 SER A C 1
ATOM 845 O O . SER A 1 115 ? -30.767 -4.754 40.858 1.00 71.31 115 SER A O 1
ATOM 847 N N . LEU A 1 116 ? -29.609 -3.160 41.945 1.00 66.31 116 LEU A N 1
ATOM 848 C CA . LEU A 1 116 ? -28.973 -2.591 40.754 1.00 66.31 116 LEU A CA 1
ATOM 849 C C . LEU A 1 116 ? -27.981 -3.587 40.135 1.00 66.31 116 LEU A C 1
ATOM 851 O O . LEU A 1 116 ? -27.985 -3.810 38.923 1.00 66.31 116 LEU A O 1
ATOM 855 N N . ALA A 1 117 ? -27.207 -4.283 40.973 1.00 69.00 117 ALA A N 1
ATOM 856 C CA . ALA A 1 117 ? -26.303 -5.345 40.529 1.00 69.00 117 ALA A CA 1
ATOM 857 C C . ALA A 1 117 ? -27.062 -6.508 39.857 1.00 69.00 117 ALA A C 1
ATOM 859 O O . ALA A 1 117 ? -26.640 -7.025 38.816 1.00 69.00 117 ALA A O 1
ATOM 860 N N . LYS A 1 118 ? -28.225 -6.902 40.403 1.00 77.62 118 LYS A N 1
ATOM 861 C CA . LYS A 1 118 ? -29.109 -7.903 39.779 1.00 77.62 118 LYS A CA 1
ATOM 862 C C . LYS A 1 118 ? -29.683 -7.405 38.450 1.00 77.62 118 LYS A C 1
ATOM 864 O O . LYS A 1 118 ? -29.722 -8.186 37.497 1.00 77.62 118 LYS A O 1
ATOM 869 N N . ALA A 1 119 ? -30.091 -6.139 38.363 1.00 76.94 119 ALA A N 1
ATOM 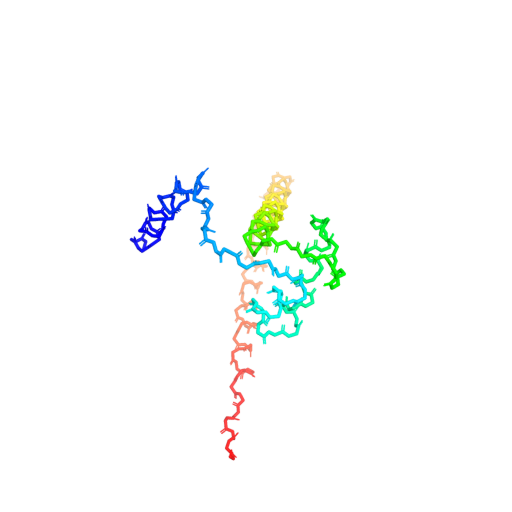870 C CA . ALA A 1 119 ? -30.632 -5.543 37.141 1.00 76.94 119 ALA A CA 1
ATOM 871 C C . ALA A 1 119 ? -29.585 -5.485 36.014 1.00 76.94 119 ALA A C 1
ATOM 873 O O . ALA A 1 119 ? -29.851 -5.943 34.901 1.00 76.94 119 ALA A O 1
ATOM 874 N N . LEU A 1 120 ? -28.360 -5.041 36.311 1.00 78.56 120 LEU A N 1
ATOM 875 C CA . LEU A 1 120 ? -27.253 -5.023 35.348 1.00 78.56 120 LEU A CA 1
ATOM 876 C C . LEU A 1 120 ? -26.870 -6.435 34.886 1.00 78.56 120 LEU A C 1
ATOM 878 O O . LEU A 1 120 ? -26.640 -6.664 33.696 1.00 78.56 120 LEU A O 1
ATOM 882 N N . LYS A 1 121 ? -26.874 -7.418 35.797 1.00 81.50 121 LYS A N 1
ATOM 883 C CA . LYS A 1 121 ? -26.600 -8.823 35.456 1.00 81.50 121 LYS A CA 1
ATOM 884 C C . LYS A 1 121 ? -27.675 -9.423 34.542 1.00 81.50 121 LYS A C 1
ATOM 886 O O . LYS A 1 121 ? -27.332 -10.216 33.665 1.00 81.50 121 LYS A O 1
ATOM 891 N N . ARG A 1 122 ? -28.949 -9.039 34.714 1.00 83.81 122 ARG A N 1
ATOM 892 C CA . ARG A 1 122 ? -30.045 -9.407 33.795 1.00 83.81 122 ARG A CA 1
ATOM 893 C C . ARG A 1 122 ? -29.844 -8.760 32.427 1.00 83.81 122 ARG A C 1
ATOM 895 O O . ARG A 1 122 ? -29.743 -9.485 31.445 1.00 83.81 122 ARG A O 1
ATOM 902 N N . ARG A 1 123 ? -29.611 -7.443 32.381 1.00 84.75 123 ARG A N 1
ATOM 903 C CA . ARG A 1 123 ? -29.380 -6.703 31.129 1.00 84.75 123 ARG A CA 1
ATOM 904 C C . ARG A 1 123 ? -28.218 -7.277 30.311 1.00 84.75 123 ARG A C 1
ATOM 906 O O . ARG A 1 123 ? -28.355 -7.486 29.110 1.00 84.75 123 ARG A O 1
ATOM 913 N N . ARG A 1 124 ? -27.098 -7.621 30.961 1.00 84.06 124 ARG A N 1
ATOM 914 C CA . ARG A 1 124 ? -25.933 -8.239 30.296 1.00 84.06 124 ARG A CA 1
ATOM 915 C C . ARG A 1 124 ? -26.244 -9.639 29.753 1.00 84.06 124 ARG A C 1
ATOM 917 O O . ARG A 1 124 ? -25.738 -10.018 28.699 1.00 84.06 124 ARG A O 1
ATOM 924 N N . ARG A 1 125 ? -27.079 -10.415 30.456 1.00 84.12 125 ARG A N 1
ATOM 925 C CA . ARG A 1 125 ? -27.549 -11.735 30.001 1.00 84.12 125 ARG A CA 1
ATOM 926 C C . ARG A 1 125 ? -28.478 -11.602 28.792 1.00 84.12 125 ARG A C 1
ATOM 928 O O . ARG A 1 125 ? -28.351 -12.387 27.851 1.00 84.12 125 ARG A O 1
ATOM 935 N N . ASP A 1 126 ? -29.344 -10.596 28.788 1.00 88.06 126 ASP A N 1
ATOM 936 C CA . ASP A 1 126 ? -30.268 -10.323 27.687 1.00 88.06 126 ASP A CA 1
ATOM 937 C C . ASP A 1 126 ? -29.521 -9.851 26.436 1.00 88.06 126 ASP A C 1
ATOM 939 O O . ASP A 1 126 ? -29.769 -10.365 25.345 1.00 88.06 126 ASP A O 1
ATOM 943 N N . GLU A 1 127 ? -28.525 -8.971 26.591 1.00 88.19 127 GLU A N 1
ATOM 944 C CA . GLU A 1 127 ? -27.686 -8.513 25.480 1.00 88.19 127 GLU A CA 1
ATOM 945 C C . GLU A 1 127 ? -26.860 -9.662 24.882 1.00 88.19 127 GLU A C 1
ATOM 947 O O . GLU A 1 127 ? -26.803 -9.835 23.664 1.00 88.19 127 GLU A O 1
ATOM 952 N N . MET A 1 128 ? -26.272 -10.517 25.725 1.00 85.19 128 MET A N 1
ATOM 953 C CA . MET A 1 128 ? -25.524 -11.685 25.253 1.00 85.19 128 MET A CA 1
ATOM 954 C C . MET A 1 128 ? -26.440 -12.685 24.524 1.00 85.19 128 MET A C 1
ATOM 956 O O . MET A 1 128 ? -26.045 -13.271 23.513 1.00 85.19 128 MET A O 1
ATOM 960 N N . SER A 1 129 ? -27.686 -12.829 24.982 1.00 84.69 129 SER A N 1
ATOM 961 C CA . SER A 1 129 ? -28.709 -13.655 24.328 1.00 84.69 129 SER A CA 1
ATOM 962 C C . SER A 1 129 ? -29.176 -13.053 22.998 1.00 84.69 129 SER A C 1
ATOM 964 O O . SER A 1 129 ? -29.367 -13.779 22.023 1.00 84.69 129 SER A O 1
ATOM 966 N N . ALA A 1 130 ? -29.318 -11.728 22.915 1.00 84.12 130 ALA A N 1
ATOM 967 C CA . ALA A 1 130 ? -29.630 -11.013 21.678 1.00 84.12 130 ALA A CA 1
ATOM 968 C C . ALA A 1 130 ? -28.495 -11.136 20.649 1.00 84.12 130 ALA A C 1
ATOM 970 O O . ALA A 1 130 ? -28.750 -11.488 19.500 1.00 84.12 130 ALA A O 1
ATOM 971 N N . ARG A 1 131 ? -27.233 -10.970 21.068 1.00 83.50 131 ARG A N 1
ATOM 972 C CA . ARG A 1 131 ? -26.059 -11.163 20.198 1.00 83.50 131 ARG A CA 1
ATOM 973 C C . ARG A 1 131 ? -25.959 -12.594 19.666 1.00 83.50 131 ARG A C 1
ATOM 975 O O . ARG A 1 131 ? -25.620 -12.779 18.500 1.00 83.50 131 ARG A O 1
ATOM 982 N N . ARG A 1 132 ? -26.273 -13.608 20.484 1.00 81.62 132 ARG A N 1
ATOM 983 C CA . ARG A 1 132 ? -26.336 -15.011 20.029 1.00 81.62 132 ARG A CA 1
ATOM 984 C C . ARG A 1 132 ? -27.434 -15.222 18.985 1.00 81.62 132 ARG A C 1
ATOM 986 O O . ARG A 1 132 ? -27.167 -15.853 17.968 1.00 81.62 132 ARG A O 1
ATOM 993 N N . ARG A 1 133 ? -28.628 -14.651 19.191 1.00 80.19 133 ARG A N 1
ATOM 994 C CA . ARG A 1 133 ? -29.724 -14.692 18.204 1.00 80.19 133 ARG A CA 1
ATOM 995 C C . ARG A 1 133 ? -29.342 -14.004 16.888 1.00 80.19 133 ARG A C 1
ATOM 997 O O . ARG A 1 133 ? -29.511 -14.607 15.838 1.00 80.19 133 ARG A O 1
ATOM 1004 N N . ALA A 1 134 ? -28.729 -12.822 16.951 1.00 76.06 134 ALA A N 1
ATOM 1005 C CA . ALA A 1 134 ? -28.289 -12.067 15.774 1.00 76.06 134 ALA A CA 1
ATOM 1006 C C . ALA A 1 134 ? -27.125 -12.719 14.998 1.00 76.06 134 ALA A C 1
ATOM 1008 O O . ALA A 1 134 ? -26.942 -12.452 13.812 1.00 76.06 134 ALA A O 1
ATOM 1009 N N . ARG A 1 135 ? -26.298 -13.549 15.653 1.00 73.50 135 ARG A N 1
ATOM 1010 C CA . ARG A 1 135 ? -25.304 -14.385 14.955 1.00 73.50 135 ARG A CA 1
ATOM 1011 C C . ARG A 1 135 ? -25.948 -15.587 14.274 1.00 73.50 135 ARG A C 1
ATOM 1013 O O . ARG A 1 135 ? -25.481 -15.976 13.214 1.00 73.50 135 ARG A O 1
ATOM 1020 N N . ARG A 1 136 ? -26.998 -16.160 14.872 1.00 73.81 136 ARG A N 1
ATOM 1021 C CA . ARG A 1 136 ? -27.712 -17.308 14.304 1.00 73.81 136 ARG A CA 1
ATOM 1022 C C . ARG A 1 136 ? -28.496 -16.918 13.050 1.00 73.81 136 ARG A C 1
ATOM 1024 O O . ARG A 1 136 ? -28.319 -17.568 12.035 1.00 73.81 136 ARG A O 1
ATOM 1031 N N . SER A 1 137 ? -29.217 -15.794 13.078 1.00 69.00 137 SER A N 1
ATOM 1032 C CA . SER A 1 137 ? -29.942 -15.292 11.898 1.00 69.00 137 SER A CA 1
ATOM 1033 C C . SER A 1 137 ? -29.015 -15.003 10.712 1.00 69.00 137 SER A C 1
ATOM 1035 O O . SER A 1 137 ? -29.319 -15.370 9.588 1.00 69.00 137 SER A O 1
ATOM 1037 N N . ARG A 1 138 ? -27.821 -14.449 10.969 1.00 63.19 138 ARG A N 1
ATOM 1038 C CA . ARG A 1 138 ? -26.804 -14.227 9.926 1.00 63.19 138 ARG A CA 1
ATOM 1039 C C . ARG A 1 138 ? -26.265 -15.508 9.285 1.00 63.19 138 ARG A C 1
ATOM 1041 O O . ARG A 1 138 ? -25.698 -15.433 8.202 1.00 63.19 138 ARG A O 1
ATOM 1048 N N . PHE A 1 139 ? -26.377 -16.646 9.963 1.00 62.41 139 PHE A N 1
ATOM 1049 C CA . PHE A 1 139 ? -25.971 -17.938 9.417 1.00 62.41 139 PHE A CA 1
ATOM 1050 C C . PHE A 1 139 ? -27.077 -18.548 8.544 1.00 62.41 139 PHE A C 1
ATOM 1052 O O . PHE A 1 139 ? -26.771 -19.160 7.527 1.00 62.41 139 PHE A O 1
ATOM 1059 N N . ASP A 1 140 ? -28.345 -18.319 8.896 1.00 59.19 140 ASP A N 1
ATOM 1060 C CA . ASP A 1 140 ? -29.501 -18.793 8.127 1.00 59.19 140 ASP A CA 1
ATOM 1061 C C . ASP A 1 140 ? -29.697 -17.998 6.814 1.00 59.19 140 ASP A C 1
ATOM 1063 O O . ASP A 1 140 ? -30.023 -18.589 5.788 1.00 59.19 140 ASP A O 1
ATOM 1067 N N . ASP A 1 141 ? -29.381 -16.696 6.791 1.00 57.62 141 ASP A N 1
ATOM 1068 C CA . ASP A 1 141 ? -29.440 -15.866 5.570 1.00 57.62 141 ASP A CA 1
ATOM 1069 C C . ASP A 1 141 ? -28.304 -16.162 4.559 1.00 57.62 141 ASP A C 1
ATOM 1071 O O . ASP A 1 141 ? -28.354 -15.730 3.408 1.00 57.62 141 ASP A O 1
ATOM 1075 N N . GLY A 1 142 ? -27.262 -16.896 4.972 1.00 55.22 142 GLY A N 1
ATOM 1076 C CA . GLY A 1 142 ? -26.123 -17.275 4.125 1.00 55.22 142 GLY A CA 1
ATOM 1077 C C . GLY A 1 142 ? -26.321 -18.570 3.328 1.00 55.22 142 GLY A C 1
ATOM 1078 O O . GLY A 1 142 ? -25.500 -18.884 2.467 1.00 55.22 142 GLY A O 1
ATOM 1079 N N . ALA A 1 143 ? -27.396 -19.320 3.585 1.00 51.88 143 ALA A N 1
ATOM 1080 C CA . ALA A 1 143 ? -27.741 -20.544 2.864 1.00 51.88 143 ALA A CA 1
ATOM 1081 C C . ALA A 1 143 ? -28.695 -20.245 1.690 1.00 51.88 143 ALA A C 1
ATOM 1083 O O . ALA A 1 143 ? -29.806 -20.765 1.612 1.00 51.88 143 ALA A O 1
ATOM 1084 N N . GLY A 1 144 ? -28.268 -19.376 0.771 1.00 48.31 144 GLY A N 1
ATOM 1085 C CA . GLY A 1 144 ? -28.930 -19.211 -0.524 1.00 48.31 144 GLY A CA 1
ATOM 1086 C C . GLY A 1 144 ? -28.657 -20.423 -1.431 1.00 48.31 144 GLY A C 1
ATOM 1087 O O . GLY A 1 144 ? -27.537 -20.941 -1.425 1.00 48.31 144 GLY A O 1
ATOM 1088 N N . PRO A 1 1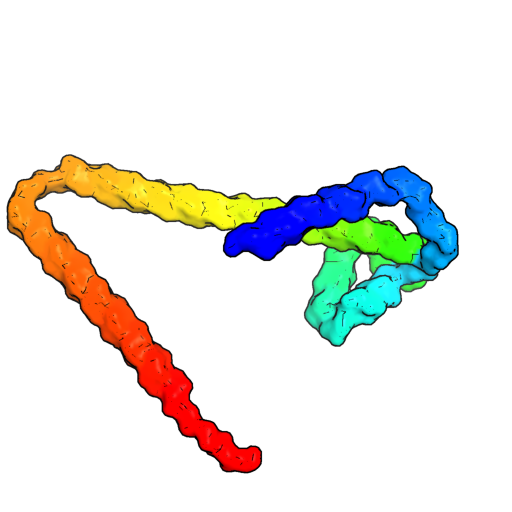45 ? -29.648 -20.908 -2.200 1.00 51.19 145 PRO A N 1
ATOM 1089 C CA . PRO A 1 145 ? -29.519 -22.126 -2.986 1.00 51.19 145 PRO A CA 1
ATOM 1090 C C . PRO A 1 145 ? -28.487 -21.952 -4.102 1.00 51.19 145 PRO A C 1
ATOM 1092 O O . PRO A 1 145 ? -28.564 -21.032 -4.915 1.00 51.19 145 PRO A O 1
ATOM 1095 N N . SER A 1 146 ? -27.550 -22.895 -4.165 1.00 54.69 146 SER A N 1
ATOM 1096 C CA . SER A 1 146 ? -26.749 -23.172 -5.353 1.00 54.69 146 SER A CA 1
ATOM 1097 C C . SER A 1 146 ? -27.684 -23.646 -6.477 1.00 54.69 146 SER A C 1
ATOM 1099 O O . SER A 1 146 ? -27.942 -24.836 -6.627 1.00 54.69 146 SER A O 1
ATOM 1101 N N . GLY A 1 147 ? -28.258 -22.706 -7.230 1.00 50.78 147 GLY A N 1
ATOM 1102 C CA . GLY A 1 147 ? -28.640 -22.928 -8.625 1.00 50.78 147 GLY A CA 1
ATOM 1103 C C . GLY A 1 147 ? -27.399 -22.608 -9.462 1.00 50.78 147 GLY A C 1
ATOM 1104 O O . GLY A 1 147 ? -26.852 -21.522 -9.330 1.00 50.78 147 GLY A O 1
ATOM 1105 N N . GLY A 1 148 ? -26.812 -23.513 -10.237 1.00 54.75 148 GLY A N 1
ATOM 1106 C CA . GLY A 1 148 ? -27.476 -24.507 -11.062 1.00 54.75 148 GLY A CA 1
ATOM 1107 C C . GLY A 1 148 ? -27.785 -23.868 -12.409 1.00 54.75 148 GLY A C 1
ATOM 1108 O O . GLY A 1 148 ? -28.942 -23.558 -12.663 1.00 54.75 148 GLY A O 1
ATOM 1109 N N . GLN A 1 149 ? -26.737 -23.616 -13.198 1.00 45.59 149 GLN A N 1
ATOM 1110 C CA . GLN A 1 149 ? -26.714 -23.563 -14.663 1.00 45.59 149 GLN A CA 1
ATOM 1111 C C . GLN A 1 149 ? -25.262 -23.691 -15.126 1.00 45.59 149 GLN A C 1
ATOM 1113 O O . GLN A 1 149 ? -24.401 -23.018 -14.516 1.00 45.59 149 GLN A O 1
#

Secondary structure (DSSP, 8-state):
-HHHHHHHHHHHHHHTT-SS---TTPPEEEHHHHHHHH-SSHHHHHHHHHHHHHTT----TT-EEEHHHHHHHHHHHHHHHHHHHHHHHHHHHHHHHHHHHHHHHHHHHS---HHHHHHHHHHHHHHHHHHHHHHHHHHHTT-------

Sequence (149 aa):
MKIILILLLVLPPLCMAATHLQCRGVPHINTMNACRSACGTKFMYDLCINAMRSGGIDPSPLHTEEATVYAILAANQTSASYLDTLEAAGAEEAAALATAEEANSMARTLPWDSSLAKALKRRRRDEMSARRRARRSRFDDGAGPSGGQ

Radius of gyration: 27.1 Å; chains: 1; bounding box: 58×36×66 Å